Protein AF-A0A3P5ZRU4-F1 (afdb_monomer_lite)

Secondary structure (DSSP, 8-state):
--HHHHHHHHHHHHHHHHTS----PPP-EEE-TTS-EEESSSSP-EESSHHHHHHHS--

Sequence (59 aa):
MSISRFALFCIVLVFIGSFHEVDARPPYCYRAKNSNWCCTLKPKGCRGSKVECDEICKP

pLDDT: mean 73.58, std 11.75, range [47.16, 89.69]

Foldseek 3Di:
DDPVVVVVVVVVVVVVVVVPPPPPDQFAWDQDPVCWTFTPDPPTDTHNDRVVRCVRSHD

Radius of gyration: 20.46 Å; chains: 1; bounding box: 48×14×50 Å

Organism: Brassica campestris (NCBI:txid3711)

Structure (mmCIF, N/CA/C/O backbone):
data_AF-A0A3P5ZRU4-F1
#
_entry.id   AF-A0A3P5ZRU4-F1
#
loop_
_atom_site.group_PDB
_atom_site.id
_atom_site.type_symbol
_atom_site.label_atom_id
_atom_site.label_alt_id
_atom_site.label_comp_id
_atom_site.label_asym_id
_atom_site.label_entity_id
_atom_site.label_seq_id
_atom_site.pdbx_PDB_ins_code
_atom_site.Cartn_x
_atom_site.Cartn_y
_atom_site.Cartn_z
_atom_site.occupancy
_atom_site.B_iso_or_equiv
_atom_site.auth_seq_id
_atom_site.auth_comp_id
_atom_site.auth_asym_id
_atom_site.auth_atom_id
_atom_site.pdbx_PDB_model_num
ATOM 1 N N . MET A 1 1 ? -33.779 7.726 32.235 1.00 54.16 1 MET A N 1
ATOM 2 C CA . MET A 1 1 ? -33.083 6.633 31.512 1.00 54.16 1 MET A CA 1
ATOM 3 C C . MET A 1 1 ? -32.017 6.058 32.434 1.00 54.16 1 MET A C 1
ATOM 5 O O . MET A 1 1 ? -31.260 6.834 32.992 1.00 54.16 1 MET A O 1
ATOM 9 N N . SER A 1 2 ? -32.012 4.741 32.673 1.00 58.50 2 SER A N 1
ATOM 10 C CA . SER A 1 2 ? -31.078 4.097 33.614 1.00 58.50 2 SER A CA 1
ATOM 11 C C . SER A 1 2 ? -29.631 4.166 33.104 1.00 58.50 2 SER A C 1
ATOM 13 O O . SER A 1 2 ? -29.395 3.909 31.923 1.00 58.50 2 SER A O 1
ATOM 15 N N . ILE A 1 3 ? -28.680 4.472 33.994 1.00 63.06 3 ILE A N 1
ATOM 16 C CA . ILE A 1 3 ? -27.225 4.585 33.741 1.00 63.06 3 ILE A CA 1
ATOM 17 C C . ILE A 1 3 ? -26.675 3.365 32.980 1.00 63.06 3 ILE A C 1
ATOM 19 O O . ILE A 1 3 ? -25.814 3.493 32.113 1.00 63.06 3 ILE A O 1
ATOM 23 N N . SER A 1 4 ? -27.255 2.188 33.225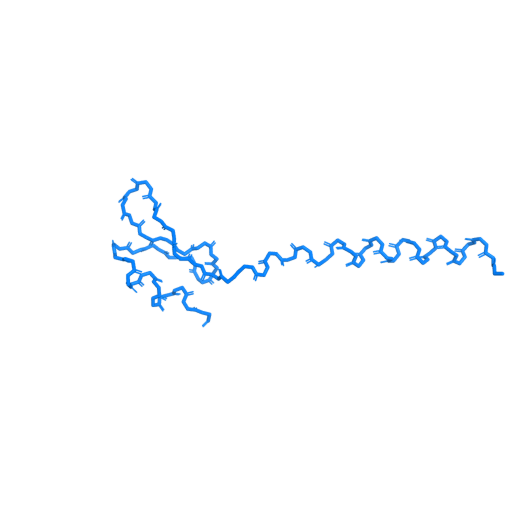 1.00 65.75 4 SER A N 1
ATOM 24 C CA . SER A 1 4 ? -26.900 0.934 32.554 1.00 65.75 4 SER A CA 1
ATOM 25 C C . SER A 1 4 ? -27.116 0.967 31.031 1.00 65.75 4 SER A C 1
ATOM 27 O O . SER A 1 4 ? -26.305 0.434 30.275 1.00 65.75 4 SER A O 1
ATOM 29 N N . ARG A 1 5 ? -28.164 1.653 30.551 1.00 67.19 5 ARG A N 1
ATOM 30 C CA . ARG A 1 5 ? -28.454 1.766 29.109 1.00 67.19 5 ARG A CA 1
ATOM 31 C C . ARG A 1 5 ? -27.500 2.719 28.393 1.00 67.19 5 ARG A C 1
ATOM 33 O O . ARG A 1 5 ? -27.207 2.512 27.221 1.00 67.19 5 ARG A O 1
ATOM 40 N N . PHE A 1 6 ? -27.015 3.738 29.098 1.00 69.62 6 PHE A N 1
ATOM 41 C CA . PHE A 1 6 ? -26.054 4.696 28.558 1.00 69.62 6 PHE A CA 1
ATOM 42 C C . PHE A 1 6 ? -24.672 4.054 28.375 1.00 69.62 6 PHE A C 1
ATOM 44 O O . PHE A 1 6 ? -24.062 4.202 27.322 1.00 69.62 6 PHE A O 1
ATOM 51 N N . ALA A 1 7 ? -24.229 3.251 29.349 1.00 72.31 7 ALA A N 1
ATOM 52 C CA . ALA A 1 7 ? -22.961 2.526 29.265 1.00 72.31 7 ALA A CA 1
ATOM 53 C C . ALA A 1 7 ? -22.915 1.558 28.069 1.00 72.31 7 ALA A C 1
ATOM 55 O O . ALA A 1 7 ? -21.934 1.534 27.329 1.00 72.31 7 ALA A O 1
ATOM 56 N N . LEU A 1 8 ? -24.002 0.815 27.831 1.00 73.12 8 LEU A N 1
ATOM 57 C CA . LEU A 1 8 ? -24.109 -0.078 26.671 1.00 73.12 8 LEU A CA 1
ATOM 58 C C . LEU A 1 8 ? -24.028 0.6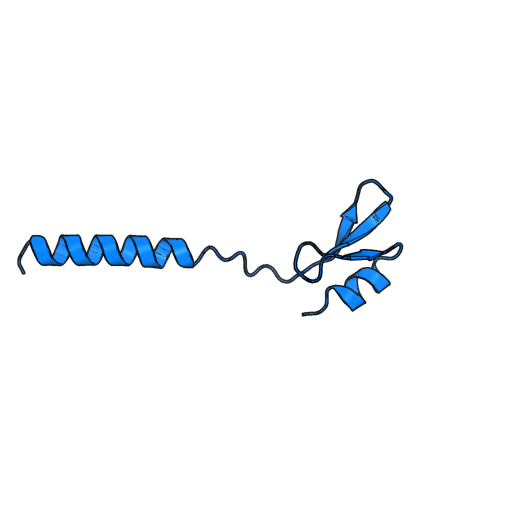84 25.342 1.00 73.12 8 LEU A C 1
ATOM 60 O O . LEU A 1 8 ? -23.368 0.228 24.412 1.00 73.12 8 LEU A O 1
ATOM 64 N N . PHE A 1 9 ? -24.650 1.860 25.261 1.00 74.69 9 PHE A N 1
ATOM 65 C CA . PHE A 1 9 ? -24.613 2.692 24.061 1.00 74.69 9 PHE A CA 1
ATOM 66 C C . PHE A 1 9 ? -23.200 3.220 23.767 1.00 74.69 9 PHE A C 1
ATOM 68 O O . P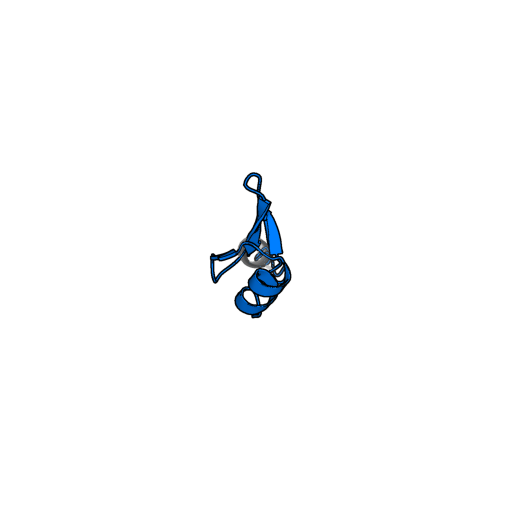HE A 1 9 ? -22.743 3.151 22.628 1.00 74.69 9 PHE A O 1
ATOM 75 N N . CYS A 1 10 ? -22.471 3.670 24.793 1.00 73.25 10 CYS A N 1
ATOM 76 C CA . CYS A 1 10 ? -21.084 4.115 24.644 1.00 73.25 10 CYS A CA 1
ATOM 77 C C . CYS A 1 10 ? -20.155 2.992 24.170 1.00 73.25 10 CYS A C 1
ATOM 79 O O . CYS A 1 10 ? -19.321 3.227 23.301 1.00 73.25 10 CYS A O 1
ATOM 81 N N . ILE A 1 11 ? -20.320 1.775 24.695 1.00 76.56 11 ILE A N 1
ATOM 82 C CA . ILE A 1 11 ? -19.522 0.619 24.271 1.00 76.56 11 ILE A CA 1
ATOM 83 C C . ILE A 1 11 ? -19.754 0.341 22.779 1.00 76.56 11 ILE A C 1
ATOM 85 O O . ILE A 1 11 ? -18.795 0.244 22.017 1.00 76.56 11 ILE A O 1
ATOM 89 N N . VAL A 1 12 ? -21.013 0.296 22.334 1.00 75.94 12 VAL A N 1
ATOM 90 C CA . VAL A 1 12 ? -21.357 0.058 20.920 1.00 75.94 12 VAL A CA 1
ATOM 91 C C . VAL A 1 12 ? -20.797 1.152 20.002 1.00 75.94 12 VAL A C 1
ATOM 93 O O . VAL A 1 12 ? -20.264 0.836 18.940 1.00 75.94 12 VAL A O 1
ATOM 96 N N . LEU A 1 13 ? -20.853 2.422 20.414 1.00 67.94 13 LEU A N 1
ATOM 97 C CA . LEU A 1 13 ? -20.284 3.529 19.638 1.00 67.94 13 LEU A CA 1
ATOM 98 C C . LEU A 1 13 ? -18.760 3.436 19.488 1.00 67.94 13 LEU A C 1
ATOM 100 O O . LEU A 1 13 ? -18.248 3.709 18.403 1.00 67.94 13 LEU A O 1
ATOM 104 N N . VAL A 1 14 ? -18.042 3.021 20.538 1.00 69.94 14 VAL A N 1
ATOM 105 C CA . VAL A 1 14 ? -16.586 2.804 20.471 1.00 69.94 14 VAL A CA 1
ATOM 106 C C . VAL A 1 14 ? -16.259 1.691 19.478 1.00 69.94 14 VAL A C 1
ATOM 108 O O . VAL A 1 14 ? -15.392 1.873 18.626 1.00 69.94 14 VAL A O 1
ATOM 111 N N . PHE A 1 15 ? -16.999 0.579 19.518 1.00 64.12 15 PHE A N 1
ATOM 112 C CA . PHE A 1 15 ? -16.801 -0.508 18.560 1.00 64.12 15 PHE A CA 1
ATOM 113 C C . PHE A 1 15 ? -17.071 -0.062 17.117 1.00 64.12 15 PHE A C 1
ATOM 115 O O . PHE A 1 15 ? -16.256 -0.346 16.250 1.00 64.12 15 PHE A O 1
ATOM 122 N N . ILE A 1 16 ? -18.147 0.683 16.841 1.00 60.69 16 ILE A N 1
ATOM 123 C CA . ILE A 1 16 ? -18.462 1.157 15.477 1.00 60.69 16 ILE A CA 1
ATOM 124 C C . ILE A 1 16 ? -17.414 2.158 14.957 1.00 60.69 16 ILE A C 1
ATOM 126 O O . ILE A 1 16 ? -17.089 2.143 13.768 1.00 60.69 16 ILE A O 1
ATOM 130 N N . GLY A 1 17 ? -16.865 3.009 15.830 1.00 58.50 17 GLY A N 1
ATOM 131 C CA . GLY A 1 17 ? -15.799 3.946 15.467 1.00 58.50 17 GLY A CA 1
ATOM 132 C C . GLY A 1 17 ? -14.517 3.241 15.018 1.00 58.50 17 GLY A C 1
ATOM 133 O O . GLY A 1 17 ? -13.916 3.642 14.025 1.00 58.50 17 GLY A O 1
ATOM 134 N N . SER A 1 18 ? -14.139 2.144 15.681 1.00 58.25 18 SER A N 1
ATOM 135 C CA . SER A 1 18 ? -12.914 1.399 15.356 1.00 58.25 18 SER A CA 1
ATOM 136 C C . SER A 1 18 ? -12.954 0.649 14.017 1.00 58.25 18 SER A C 1
ATOM 138 O O . SER A 1 18 ? -11.898 0.309 13.495 1.00 58.25 18 SER A O 1
ATOM 140 N N . PHE A 1 19 ? -14.131 0.397 13.431 1.00 55.66 19 PHE A N 1
ATOM 141 C CA . PHE A 1 19 ? -14.242 -0.280 12.127 1.00 55.66 19 PHE A CA 1
ATOM 142 C C . PHE A 1 19 ? -14.201 0.674 10.919 1.00 55.66 19 PHE A C 1
ATOM 144 O O . PHE A 1 19 ? -14.115 0.201 9.787 1.00 55.66 19 PHE A O 1
ATOM 151 N N . HIS A 1 20 ? -14.235 1.995 11.127 1.00 55.53 20 HIS A N 1
ATOM 152 C CA . HIS A 1 20 ? -14.198 2.976 10.033 1.00 55.53 20 HIS A CA 1
ATOM 153 C C . HIS A 1 20 ? -12.785 3.376 9.578 1.00 55.53 20 HIS A C 1
ATOM 155 O O . HIS A 1 20 ? -12.660 4.077 8.578 1.00 55.53 20 HIS A O 1
ATOM 161 N N . GLU A 1 21 ? -11.723 2.899 10.233 1.00 47.16 21 GLU A N 1
ATOM 162 C CA . GLU A 1 21 ? -10.336 3.088 9.770 1.00 47.16 21 GLU A CA 1
ATOM 163 C C . GLU A 1 21 ? -9.891 2.014 8.764 1.00 47.16 21 GLU A C 1
ATOM 165 O O . GLU A 1 21 ? -8.738 1.586 8.733 1.00 47.16 21 GLU A O 1
ATOM 170 N N . VAL A 1 22 ? -10.797 1.563 7.895 1.00 53.97 22 VAL A N 1
ATOM 171 C CA . VAL A 1 22 ? -10.352 0.930 6.654 1.00 53.97 22 VAL A CA 1
ATOM 172 C C . VAL A 1 22 ? -9.808 2.064 5.800 1.00 53.97 22 VAL A C 1
ATOM 174 O O . VAL A 1 22 ? -10.590 2.860 5.285 1.00 53.97 22 VAL A O 1
ATOM 177 N N . ASP A 1 23 ? -8.480 2.166 5.698 1.00 49.91 23 ASP A N 1
ATOM 178 C CA . ASP A 1 23 ? -7.766 3.038 4.760 1.00 49.91 23 ASP A CA 1
ATOM 179 C C . ASP A 1 23 ? -8.335 2.828 3.343 1.00 49.91 23 ASP A C 1
ATOM 181 O O . ASP A 1 23 ? -7.843 2.031 2.546 1.00 49.91 23 ASP A O 1
ATOM 185 N N . ALA A 1 24 ? -9.401 3.556 3.013 1.00 54.91 24 ALA A N 1
ATOM 186 C CA . ALA A 1 24 ? -10.044 3.583 1.705 1.00 54.91 24 ALA A CA 1
ATOM 187 C C . ALA A 1 24 ? -9.231 4.448 0.732 1.00 54.91 24 ALA A C 1
ATOM 189 O O . ALA A 1 24 ? -9.779 5.122 -0.142 1.00 54.91 24 ALA A O 1
ATOM 190 N N . ARG A 1 25 ? -7.904 4.485 0.902 1.00 61.12 25 ARG A N 1
ATOM 191 C CA . ARG A 1 25 ? -7.034 5.101 -0.088 1.00 61.12 25 ARG A CA 1
ATOM 192 C C . ARG A 1 25 ? -7.100 4.236 -1.338 1.00 61.12 25 ARG A C 1
ATOM 194 O O . ARG A 1 25 ? -6.922 3.020 -1.235 1.00 61.12 25 ARG A O 1
ATOM 201 N N . PRO A 1 26 ? -7.348 4.839 -2.509 1.00 66.38 26 PRO A N 1
ATOM 202 C CA . PRO A 1 26 ? -7.328 4.086 -3.745 1.00 66.38 26 PRO A CA 1
ATOM 203 C C . PRO A 1 26 ? -5.959 3.404 -3.899 1.00 66.38 26 PRO A C 1
ATOM 205 O O . PRO A 1 26 ? -4.938 3.998 -3.523 1.00 66.38 26 PRO A O 1
ATOM 208 N N . PRO A 1 27 ? -5.919 2.164 -4.419 1.00 76.81 27 PRO A N 1
ATOM 209 C CA . PRO A 1 27 ? -4.663 1.517 -4.765 1.00 76.81 27 PRO A CA 1
ATOM 210 C C . PRO A 1 27 ? -3.874 2.442 -5.703 1.00 76.81 27 PRO A C 1
ATOM 212 O O . PRO A 1 27 ? -4.413 2.981 -6.667 1.00 76.81 27 PRO A O 1
ATOM 215 N N . TYR A 1 28 ? -2.604 2.684 -5.381 1.00 82.25 28 TYR A N 1
ATOM 216 C CA . TYR A 1 28 ? -1.714 3.511 -6.190 1.00 82.25 28 TYR A CA 1
ATOM 217 C C . TYR A 1 28 ? -0.353 2.842 -6.370 1.00 82.25 28 TYR A C 1
ATOM 219 O O . TYR A 1 28 ? 0.060 1.979 -5.592 1.00 82.25 28 TYR A O 1
ATOM 227 N N . CYS A 1 29 ? 0.368 3.258 -7.403 1.00 88.25 29 CYS A N 1
ATOM 228 C CA . CYS A 1 29 ? 1.710 2.769 -7.668 1.00 88.25 29 CYS A CA 1
ATOM 229 C C . CYS A 1 29 ? 2.770 3.648 -7.006 1.00 88.25 29 CYS A C 1
ATOM 231 O O . CYS A 1 29 ? 2.815 4.861 -7.215 1.00 88.25 29 CYS A O 1
ATOM 233 N N . TYR A 1 30 ? 3.659 3.031 -6.229 1.00 87.44 30 TYR A N 1
ATOM 234 C CA . TYR A 1 30 ? 4.812 3.685 -5.613 1.00 87.44 30 TYR A CA 1
ATOM 235 C C . TYR A 1 30 ? 6.119 3.102 -6.153 1.00 87.44 30 TYR A C 1
ATOM 237 O O . TYR A 1 30 ? 6.200 1.924 -6.497 1.00 87.44 30 TYR A O 1
ATOM 245 N N . ARG A 1 31 ? 7.169 3.924 -6.224 1.00 88.00 31 ARG A N 1
ATOM 246 C CA . ARG A 1 31 ? 8.488 3.480 -6.685 1.00 88.00 31 ARG A CA 1
ATOM 247 C C . ARG A 1 31 ? 9.267 2.853 -5.528 1.00 88.00 31 ARG A C 1
ATOM 249 O O . ARG A 1 31 ? 9.545 3.514 -4.529 1.00 88.00 31 ARG A O 1
ATOM 256 N N . ALA A 1 32 ? 9.621 1.583 -5.664 1.00 84.62 32 ALA A N 1
ATOM 257 C CA . ALA A 1 32 ? 10.444 0.846 -4.718 1.00 84.62 32 ALA A CA 1
ATOM 258 C C . ALA A 1 32 ? 11.947 1.114 -4.935 1.00 84.62 32 ALA A C 1
ATOM 260 O O . ALA A 1 32 ? 12.380 1.631 -5.968 1.00 84.62 32 ALA A O 1
ATOM 261 N N . LYS A 1 33 ? 12.770 0.739 -3.944 1.00 82.69 33 LYS A N 1
ATOM 262 C CA . LYS A 1 33 ? 14.230 0.976 -3.944 1.00 82.69 33 LYS A CA 1
ATOM 263 C C . LYS A 1 33 ? 14.973 0.297 -5.105 1.00 82.69 33 LYS A C 1
ATOM 265 O O . LYS A 1 33 ? 16.048 0.742 -5.479 1.00 82.69 33 LYS A O 1
ATOM 270 N N . ASN A 1 34 ? 14.394 -0.747 -5.694 1.00 80.00 34 ASN A N 1
ATOM 271 C CA . ASN A 1 34 ? 14.916 -1.468 -6.861 1.00 80.00 34 ASN A CA 1
ATOM 272 C C . ASN A 1 34 ? 14.526 -0.818 -8.206 1.00 80.00 34 ASN A C 1
ATOM 274 O O . ASN A 1 34 ? 14.621 -1.467 -9.240 1.00 80.00 34 ASN A O 1
ATOM 278 N N . SER A 1 35 ? 14.061 0.437 -8.200 1.00 78.44 35 SER A N 1
ATOM 279 C CA . SER A 1 35 ? 13.498 1.149 -9.359 1.00 78.44 35 SER A CA 1
ATOM 280 C C . SER A 1 35 ? 12.220 0.556 -9.963 1.00 78.44 35 SER A C 1
ATOM 282 O O . SER A 1 35 ? 11.701 1.141 -10.909 1.00 78.44 35 SER A O 1
ATOM 284 N N . ASN A 1 36 ? 11.659 -0.509 -9.387 1.00 86.25 36 ASN A N 1
ATOM 285 C CA . ASN A 1 36 ? 10.370 -1.049 -9.811 1.00 86.25 36 ASN A CA 1
ATOM 286 C C . ASN A 1 36 ? 9.212 -0.245 -9.205 1.00 86.25 36 ASN A C 1
ATOM 288 O O . ASN A 1 36 ? 9.321 0.311 -8.112 1.00 86.25 36 ASN A O 1
ATOM 292 N N . TRP A 1 37 ? 8.086 -0.206 -9.904 1.00 89.69 37 TRP A N 1
ATOM 293 C CA . TRP A 1 37 ? 6.826 0.370 -9.450 1.00 89.69 37 TRP A CA 1
ATOM 294 C C . TRP A 1 37 ? 5.941 -0.721 -8.865 1.00 89.69 37 TRP A C 1
ATOM 296 O O . T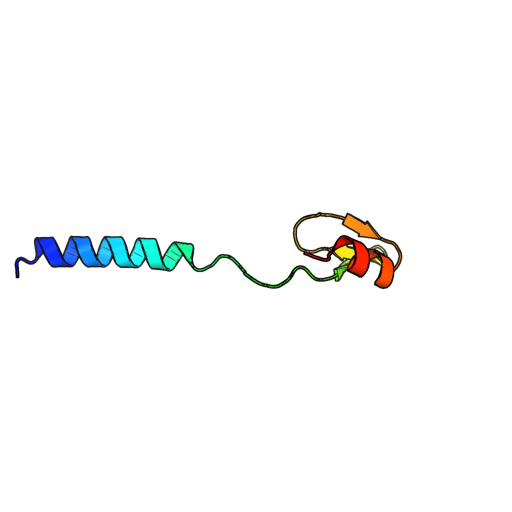RP A 1 37 ? 5.693 -1.721 -9.530 1.00 89.69 37 TRP A O 1
ATOM 306 N N . CYS A 1 38 ? 5.481 -0.547 -7.631 1.00 87.44 38 CYS A N 1
ATOM 307 C CA . CYS A 1 38 ? 4.694 -1.534 -6.898 1.00 87.44 38 CYS A CA 1
ATOM 308 C C . CYS A 1 38 ? 3.334 -0.963 -6.485 1.00 87.44 38 CYS A C 1
ATOM 310 O O . CYS A 1 38 ? 3.243 0.205 -6.110 1.00 87.44 38 CYS A O 1
ATOM 312 N N . CYS A 1 39 ? 2.293 -1.795 -6.516 1.00 88.19 39 CYS A N 1
ATOM 313 C CA . CYS A 1 39 ? 0.967 -1.443 -6.007 1.00 88.19 39 CYS A CA 1
ATOM 314 C C . CYS A 1 39 ? 0.936 -1.567 -4.473 1.00 88.19 39 CYS A C 1
ATOM 316 O O . CYS A 1 39 ? 1.432 -2.552 -3.917 1.00 88.19 39 CYS A O 1
ATOM 318 N N . THR A 1 40 ? 0.388 -0.568 -3.773 1.00 79.75 40 THR A N 1
ATOM 319 C CA . THR A 1 40 ? 0.316 -0.572 -2.289 1.00 79.75 40 THR A CA 1
ATOM 320 C C . THR A 1 40 ? -0.664 -1.616 -1.748 1.00 79.75 40 THR A C 1
ATOM 322 O O . THR A 1 40 ? -0.429 -2.219 -0.698 1.00 79.75 40 THR A O 1
ATOM 325 N N . LEU A 1 41 ? -1.746 -1.848 -2.489 1.00 76.19 41 LEU A N 1
ATOM 326 C CA . LEU A 1 41 ? -2.879 -2.683 -2.105 1.00 76.19 41 LEU A CA 1
ATOM 327 C C . LEU A 1 41 ? -3.016 -3.878 -3.056 1.00 76.19 41 LEU A C 1
ATOM 329 O O . LEU A 1 41 ? -2.212 -4.068 -3.968 1.00 76.19 41 LEU A O 1
ATOM 333 N N . LYS A 1 42 ? -3.990 -4.755 -2.790 1.00 68.31 42 LYS A N 1
ATOM 334 C CA . LYS A 1 42 ? -4.258 -5.892 -3.678 1.00 68.31 42 LYS A CA 1
ATOM 335 C C . LYS A 1 42 ? -4.788 -5.388 -5.034 1.00 68.31 42 LYS A C 1
ATOM 337 O O . LYS A 1 42 ? -5.622 -4.490 -5.017 1.00 68.31 42 LYS A O 1
ATOM 342 N N . PRO A 1 43 ? -4.385 -6.009 -6.156 1.00 64.75 43 PRO A N 1
ATOM 343 C CA . PRO A 1 43 ? -3.420 -7.106 -6.258 1.00 64.75 43 PRO A CA 1
ATOM 344 C C . PRO A 1 43 ? -1.970 -6.634 -6.036 1.00 64.75 43 PRO A C 1
ATOM 346 O O . PRO A 1 43 ? -1.496 -5.684 -6.651 1.00 64.75 43 PRO A O 1
ATOM 349 N N . LYS A 1 44 ? -1.232 -7.335 -5.159 1.00 71.75 44 LYS A N 1
ATOM 350 C CA . LYS A 1 44 ? 0.188 -7.034 -4.924 1.00 71.75 44 LYS A CA 1
ATOM 351 C C . LYS A 1 44 ? 0.986 -7.425 -6.164 1.00 71.75 44 LYS A C 1
ATOM 353 O O . LYS A 1 44 ? 1.078 -8.606 -6.490 1.00 71.75 44 LYS A O 1
ATOM 358 N N . GLY A 1 45 ? 1.598 -6.445 -6.814 1.00 79.56 45 GLY A N 1
ATOM 359 C CA . GLY A 1 45 ? 2.465 -6.659 -7.965 1.00 79.56 45 GLY A CA 1
ATOM 360 C C . GLY A 1 45 ? 3.450 -5.513 -8.132 1.00 79.56 45 GLY A C 1
ATOM 361 O O . GLY A 1 45 ? 3.138 -4.368 -7.807 1.00 79.56 45 GLY A O 1
ATOM 362 N N . CYS A 1 46 ? 4.645 -5.843 -8.621 1.00 83.56 46 CYS A N 1
ATOM 363 C CA . CYS A 1 46 ? 5.676 -4.879 -8.984 1.00 83.56 46 CYS A CA 1
ATOM 364 C C . CYS A 1 46 ? 6.030 -5.030 -10.467 1.00 83.56 46 CYS A C 1
ATOM 366 O O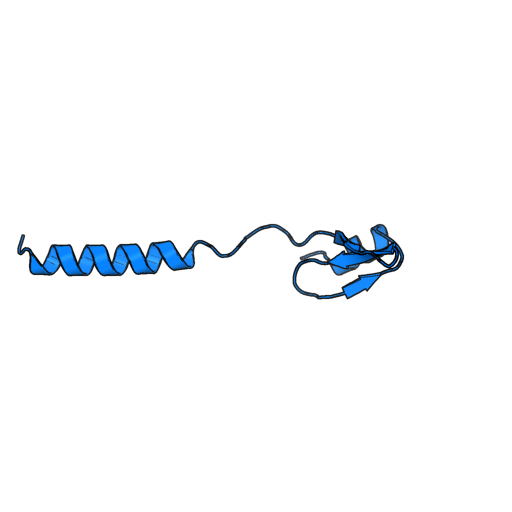 . CYS A 1 46 ? 6.125 -6.150 -10.977 1.00 83.56 46 CYS A O 1
ATOM 368 N N . ARG A 1 47 ? 6.238 -3.907 -11.152 1.00 87.38 47 ARG A N 1
ATOM 369 C CA . ARG A 1 47 ? 6.582 -3.821 -12.576 1.00 87.38 47 ARG A CA 1
ATOM 370 C C . ARG A 1 47 ? 7.755 -2.877 -12.800 1.00 87.38 47 ARG A C 1
ATOM 372 O O . ARG A 1 47 ? 8.066 -2.058 -11.942 1.00 87.38 47 ARG A O 1
ATOM 379 N N . GLY A 1 48 ? 8.414 -3.008 -13.948 1.00 85.12 48 GLY A N 1
ATOM 380 C CA . GLY A 1 48 ? 9.534 -2.138 -14.308 1.00 85.12 48 GLY A CA 1
ATOM 381 C C . GLY A 1 48 ? 9.075 -0.714 -14.623 1.00 85.12 48 GLY A C 1
ATOM 382 O O . GLY A 1 48 ? 9.750 0.247 -14.256 1.00 85.12 48 GLY A O 1
ATOM 383 N N . SER A 1 49 ? 7.898 -0.564 -15.238 1.00 86.06 49 SER A N 1
ATOM 384 C CA . SER A 1 49 ? 7.334 0.738 -15.594 1.00 86.06 49 SER A CA 1
ATOM 385 C C . SER A 1 49 ? 6.159 1.153 -14.709 1.00 86.06 49 SER A C 1
ATOM 387 O O . SER A 1 49 ? 5.377 0.324 -14.239 1.00 86.06 49 SER A O 1
ATOM 389 N N . LYS A 1 50 ? 6.000 2.471 -14.533 1.00 83.50 50 LYS A N 1
ATOM 390 C CA . LYS A 1 50 ? 4.855 3.066 -13.833 1.00 83.50 50 LYS A CA 1
ATOM 391 C C . LYS A 1 50 ? 3.545 2.720 -14.535 1.00 83.50 50 LYS A C 1
ATOM 393 O O . LYS A 1 50 ? 2.611 2.291 -13.879 1.00 83.50 50 LYS A O 1
ATOM 398 N N . VAL A 1 51 ? 3.527 2.826 -15.865 1.00 87.06 51 VAL A N 1
ATOM 399 C CA . VAL A 1 51 ? 2.343 2.565 -16.700 1.00 87.06 51 VAL A CA 1
ATOM 400 C C . VAL A 1 51 ? 1.853 1.127 -16.528 1.00 87.06 51 VAL A C 1
ATOM 402 O O . VAL A 1 51 ? 0.668 0.896 -16.326 1.00 87.06 51 VAL A O 1
ATOM 405 N N . GLU A 1 52 ? 2.774 0.161 -16.527 1.00 87.00 52 GLU A N 1
ATOM 406 C CA . GLU A 1 52 ? 2.442 -1.250 -16.301 1.00 87.00 52 GLU A CA 1
ATOM 407 C C . GLU A 1 52 ? 1.953 -1.513 -14.874 1.00 87.00 52 GLU A C 1
ATOM 409 O O . GLU A 1 52 ? 1.132 -2.401 -14.657 1.00 87.00 52 GLU A O 1
ATOM 414 N N . CYS A 1 53 ? 2.473 -0.773 -13.891 1.00 86.62 53 CYS A N 1
ATOM 415 C CA . CYS A 1 53 ? 1.977 -0.839 -12.524 1.00 86.62 53 CYS A CA 1
ATOM 416 C C . CYS A 1 53 ? 0.552 -0.268 -12.434 1.00 86.62 53 CYS A C 1
ATOM 418 O O . CYS A 1 53 ? -0.313 -0.904 -11.839 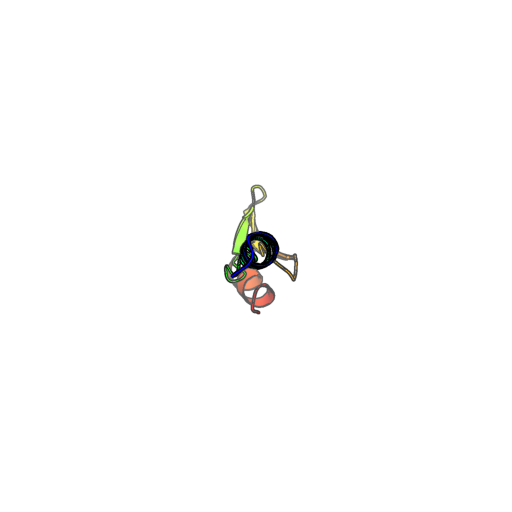1.00 86.62 53 CYS A O 1
ATOM 420 N N . ASP A 1 54 ? 0.288 0.891 -13.041 1.00 85.00 54 ASP A N 1
ATOM 421 C CA . ASP A 1 54 ? -1.037 1.519 -13.026 1.00 85.00 54 ASP A CA 1
ATOM 422 C C . ASP A 1 54 ? -2.090 0.619 -13.692 1.00 85.00 54 ASP A C 1
ATOM 424 O O . ASP A 1 54 ? -3.211 0.560 -13.206 1.00 85.00 54 ASP A O 1
ATOM 428 N N . GLU A 1 55 ? -1.736 -0.142 -14.736 1.00 85.25 55 GLU A N 1
ATOM 429 C CA . GLU A 1 55 ? -2.615 -1.133 -15.385 1.00 85.25 55 GLU A CA 1
ATOM 430 C C . GLU A 1 55 ? -3.052 -2.271 -14.449 1.00 85.25 55 GLU A C 1
ATOM 432 O O . GLU A 1 55 ? -4.216 -2.668 -14.477 1.00 85.25 55 GLU A O 1
ATOM 437 N N . ILE A 1 56 ? -2.140 -2.787 -13.615 1.00 80.56 56 ILE A N 1
ATOM 438 C CA . ILE A 1 56 ? -2.431 -3.886 -12.674 1.00 80.56 56 ILE A CA 1
ATOM 439 C C . ILE A 1 56 ? -3.031 -3.402 -11.352 1.00 80.56 56 ILE A C 1
ATOM 441 O O . ILE A 1 56 ? -3.654 -4.183 -10.644 1.00 80.56 56 ILE A O 1
ATOM 445 N N . CYS A 1 57 ? -2.787 -2.141 -10.999 1.00 80.38 57 CYS A N 1
ATOM 446 C CA . CYS A 1 57 ? -3.216 -1.523 -9.748 1.00 80.38 57 CYS A CA 1
ATOM 447 C C . CYS A 1 57 ? -4.584 -0.834 -9.899 1.00 80.38 57 CYS A C 1
ATOM 449 O O . CYS A 1 57 ? -5.054 -0.196 -8.958 1.00 80.38 57 CYS A O 1
ATOM 451 N N . LYS A 1 58 ? -5.229 -0.965 -11.073 1.00 73.19 58 LYS A N 1
ATOM 452 C CA . LYS A 1 58 ? -6.640 -0.609 -11.258 1.00 73.19 58 LYS A CA 1
ATOM 453 C C . LYS A 1 58 ? -7.505 -1.425 -10.280 1.00 73.19 58 LYS A C 1
ATOM 455 O O . LYS A 1 58 ? -7.171 -2.585 -10.025 1.00 73.19 58 LYS A O 1
ATOM 460 N N . PRO A 1 59 ? -8.567 -0.821 -9.717 1.00 61.91 59 PRO A N 1
ATOM 461 C CA . PRO A 1 59 ? -9.528 -1.535 -8.882 1.00 61.91 59 PRO A CA 1
ATOM 462 C C . PRO A 1 59 ? -10.205 -2.691 -9.628 1.00 61.91 59 PRO A C 1
ATOM 464 O O . PRO A 1 59 ? -10.358 -2.591 -10.869 1.00 61.91 59 PRO A O 1
#